Protein AF-A0A3D1KYX8-F1 (afdb_monomer_lite)

Structure (mmCIF, N/CA/C/O backbone):
data_AF-A0A3D1KYX8-F1
#
_entry.id   AF-A0A3D1KYX8-F1
#
loop_
_atom_site.group_PDB
_atom_site.id
_atom_site.type_symbol
_atom_site.label_atom_id
_atom_site.label_alt_id
_atom_site.label_comp_id
_atom_site.label_asym_id
_atom_site.label_entity_id
_atom_site.label_seq_id
_atom_site.pdbx_PDB_ins_code
_atom_site.Cartn_x
_atom_site.Cartn_y
_atom_site.Cartn_z
_atom_site.occupancy
_atom_site.B_iso_or_equiv
_atom_site.auth_seq_id
_atom_site.auth_comp_id
_atom_site.auth_asym_id
_atom_site.auth_atom_id
_atom_site.pdbx_PDB_model_num
ATOM 1 N N . ASN A 1 1 ? -5.313 18.243 15.137 1.00 70.94 1 ASN A N 1
ATOM 2 C CA . ASN A 1 1 ? -5.635 16.834 14.797 1.00 70.94 1 ASN A CA 1
ATOM 3 C C . ASN A 1 1 ? -6.999 16.820 14.111 1.00 70.94 1 ASN A C 1
ATOM 5 O O . ASN A 1 1 ? -7.822 17.662 14.429 1.00 70.94 1 ASN A O 1
ATOM 9 N N . ASN A 1 2 ? -7.231 15.943 13.132 1.00 95.88 2 ASN A N 1
ATOM 10 C CA . ASN A 1 2 ? -8.475 15.939 12.338 1.00 95.88 2 ASN A CA 1
ATOM 11 C C . ASN A 1 2 ? -9.525 14.921 12.832 1.00 95.88 2 ASN A C 1
ATOM 13 O O . ASN A 1 2 ? -10.550 14.748 12.186 1.00 95.88 2 ASN A O 1
ATOM 17 N N . GLY A 1 3 ? -9.276 14.236 13.955 1.00 97.31 3 GLY A N 1
ATOM 18 C CA . GLY A 1 3 ? -10.212 13.280 14.564 1.00 97.31 3 GLY A CA 1
ATOM 19 C C . GLY A 1 3 ? -10.345 11.933 13.841 1.00 97.31 3 GLY A C 1
ATOM 20 O O . GLY A 1 3 ? -11.061 11.062 14.327 1.00 97.31 3 GLY A O 1
ATOM 21 N N . LEU A 1 4 ? -9.654 11.734 12.715 1.00 96.94 4 LEU A N 1
ATOM 22 C CA . LEU A 1 4 ? -9.715 10.494 11.946 1.00 96.94 4 LEU A CA 1
ATOM 23 C C . LEU A 1 4 ? -8.799 9.420 12.533 1.00 96.94 4 LEU A C 1
ATOM 25 O O . LEU A 1 4 ? -7.696 9.701 13.006 1.00 96.94 4 LEU A O 1
ATOM 29 N N . GLN A 1 5 ? -9.251 8.170 12.461 1.00 96.50 5 GLN A N 1
ATOM 30 C CA . GLN A 1 5 ? -8.442 7.016 12.832 1.00 96.50 5 GLN A CA 1
ATOM 31 C C . GLN A 1 5 ? -7.605 6.552 11.640 1.00 96.50 5 GLN A C 1
ATOM 33 O O . GLN A 1 5 ? -8.114 6.410 10.530 1.00 96.50 5 GLN A O 1
ATOM 38 N N . MET A 1 6 ? -6.325 6.284 11.887 1.00 97.06 6 MET A N 1
ATOM 39 C CA . MET A 1 6 ? -5.397 5.732 10.905 1.00 97.06 6 MET A CA 1
ATOM 40 C C . MET A 1 6 ? -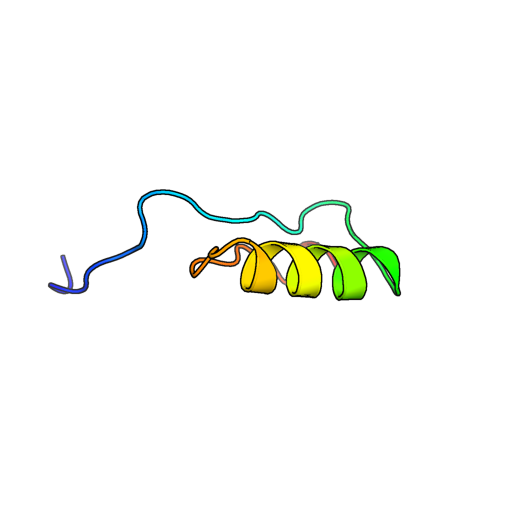4.938 4.346 11.372 1.00 97.06 6 MET A C 1
ATOM 42 O O . MET A 1 6 ? -4.661 4.176 12.566 1.00 97.06 6 MET A O 1
ATOM 46 N N . PRO A 1 7 ? -4.841 3.345 10.477 1.00 97.69 7 PRO A N 1
ATOM 47 C CA . PRO A 1 7 ? -4.251 2.063 10.833 1.00 97.69 7 PRO A CA 1
ATOM 48 C C . PRO A 1 7 ? -2.831 2.248 11.375 1.00 97.69 7 PRO A C 1
ATOM 50 O O . PRO A 1 7 ? -2.036 3.001 10.822 1.00 97.69 7 PRO A O 1
ATOM 53 N N . ARG A 1 8 ? -2.501 1.535 12.456 1.00 97.25 8 ARG A N 1
ATOM 54 C CA . ARG A 1 8 ? -1.169 1.617 13.087 1.00 97.25 8 ARG A CA 1
ATOM 55 C C . ARG A 1 8 ? -0.068 0.931 12.275 1.00 97.25 8 ARG A C 1
ATOM 57 O O . ARG A 1 8 ? 1.105 1.128 12.564 1.00 97.25 8 ARG A O 1
ATOM 64 N N . ILE A 1 9 ? -0.450 0.098 11.309 1.00 97.56 9 ILE A N 1
ATOM 65 C CA . ILE A 1 9 ? 0.450 -0.660 10.440 1.00 97.56 9 ILE A CA 1
ATOM 66 C C . ILE A 1 9 ? 0.025 -0.398 8.996 1.00 97.56 9 ILE A C 1
ATOM 68 O O . ILE A 1 9 ? -1.161 -0.502 8.672 1.00 97.56 9 ILE A O 1
ATOM 72 N N . GLY A 1 10 ? 0.999 -0.075 8.147 1.00 97.81 10 GLY A N 1
ATOM 73 C CA . GLY A 1 10 ? 0.811 0.150 6.718 1.00 97.81 10 GLY A CA 1
ATOM 74 C C . GLY A 1 10 ? 1.803 -0.631 5.868 1.00 97.81 10 GLY A C 1
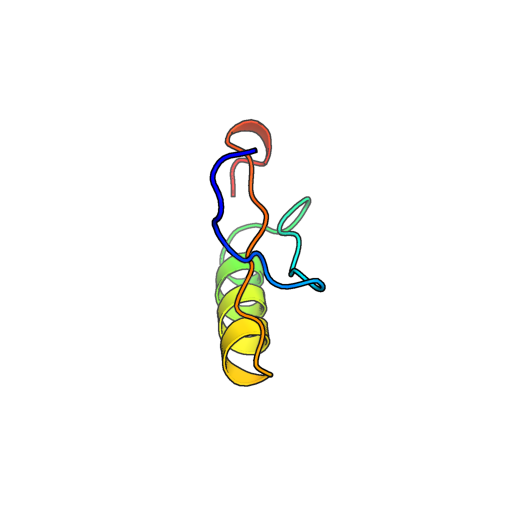ATOM 75 O O . GLY A 1 10 ? 2.807 -1.140 6.36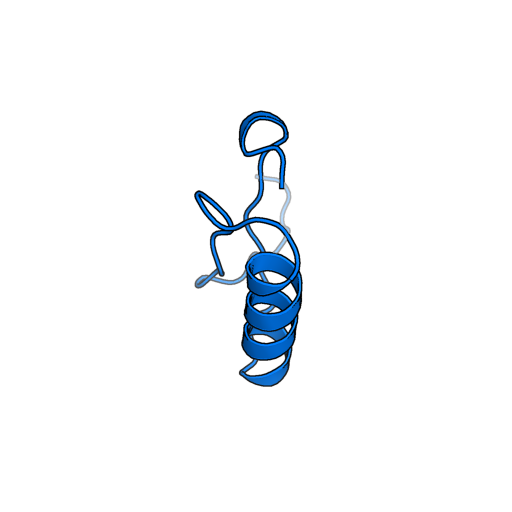6 1.00 97.81 10 GLY A O 1
ATOM 76 N N . PHE A 1 11 ? 1.484 -0.741 4.584 1.00 98.44 11 PHE A N 1
ATOM 77 C CA . PHE A 1 11 ? 2.326 -1.358 3.570 1.00 98.44 11 PHE A CA 1
ATOM 78 C C . PHE A 1 11 ? 2.962 -0.268 2.702 1.00 98.44 11 PHE A C 1
ATOM 80 O O . PHE A 1 11 ? 2.245 0.465 2.022 1.00 98.44 11 PHE A O 1
ATOM 87 N N . GLY A 1 12 ? 4.290 -0.152 2.746 1.00 98.00 12 GLY A N 1
ATOM 88 C CA . GLY A 1 12 ? 5.050 0.809 1.944 1.00 98.00 12 GLY A CA 1
ATOM 89 C C . GLY A 1 12 ? 5.357 0.281 0.548 1.00 98.00 12 GLY A C 1
ATOM 90 O O . GLY A 1 12 ? 5.696 -0.890 0.384 1.00 98.00 12 GLY A O 1
ATOM 91 N N . THR A 1 13 ? 5.256 1.155 -0.452 1.00 98.00 13 THR A N 1
ATOM 92 C CA . THR A 1 13 ? 5.456 0.799 -1.869 1.00 98.00 13 THR A CA 1
ATOM 93 C C . THR A 1 13 ? 6.796 1.253 -2.446 1.00 98.00 13 THR A C 1
ATOM 95 O O . THR A 1 13 ? 7.071 1.001 -3.618 1.00 98.00 13 THR A O 1
ATOM 98 N N . ASN A 1 14 ? 7.654 1.890 -1.642 1.00 97.31 14 ASN A N 1
ATOM 99 C CA . ASN A 1 14 ? 8.984 2.317 -2.080 1.00 97.31 14 ASN A CA 1
ATOM 100 C C . ASN A 1 14 ? 9.764 1.137 -2.697 1.00 97.31 14 ASN A C 1
ATOM 102 O O . ASN A 1 14 ? 9.699 0.028 -2.175 1.00 97.31 14 ASN A O 1
ATOM 106 N N . THR A 1 15 ? 10.482 1.397 -3.795 1.00 95.94 15 THR A N 1
ATOM 107 C CA . THR A 1 15 ? 11.246 0.446 -4.635 1.00 95.94 15 THR A CA 1
ATOM 108 C C . THR A 1 15 ? 10.448 -0.633 -5.374 1.00 95.94 15 THR A C 1
ATOM 110 O O . THR A 1 15 ? 11.014 -1.319 -6.229 1.00 95.94 15 THR A O 1
ATOM 113 N N . LEU A 1 16 ? 9.145 -0.777 -5.118 1.00 96.94 16 LEU A N 1
ATOM 114 C CA . LEU A 1 16 ? 8.294 -1.665 -5.906 1.00 96.94 16 LEU A CA 1
ATOM 115 C C . LEU A 1 16 ? 7.998 -1.030 -7.262 1.00 96.94 16 LEU A C 1
ATOM 117 O O . LEU A 1 16 ? 7.736 0.162 -7.324 1.00 96.94 16 LEU A O 1
ATOM 121 N N . GLY A 1 17 ? 7.967 -1.831 -8.326 1.00 95.38 17 GLY A N 1
ATOM 122 C CA . GLY A 1 17 ? 7.594 -1.373 -9.664 1.00 95.38 17 GLY A CA 1
ATOM 123 C C . GLY A 1 17 ? 6.906 -2.465 -10.479 1.00 95.38 17 GLY A C 1
ATOM 124 O O . GLY A 1 17 ? 7.048 -3.660 -10.189 1.00 95.38 17 GLY A O 1
ATOM 125 N N . GLY A 1 18 ? 6.135 -2.044 -11.484 1.00 96.19 18 GLY A N 1
ATOM 126 C CA . GLY A 1 18 ? 5.435 -2.929 -12.419 1.00 96.19 18 GLY A CA 1
ATOM 127 C C . GLY A 1 18 ? 4.594 -4.011 -11.729 1.00 96.19 18 GLY A C 1
ATOM 128 O O . GLY A 1 18 ? 3.990 -3.793 -10.676 1.00 96.19 18 GLY A O 1
ATOM 129 N N . ASP A 1 19 ? 4.605 -5.221 -12.288 1.00 97.88 19 ASP A N 1
ATOM 130 C CA . ASP A 1 19 ? 3.804 -6.356 -11.804 1.00 97.88 19 ASP A CA 1
ATOM 131 C C . ASP A 1 19 ? 4.131 -6.791 -10.371 1.00 97.88 19 ASP A C 1
ATOM 133 O O . ASP A 1 19 ? 3.322 -7.448 -9.706 1.00 97.88 19 ASP A O 1
ATOM 137 N N . VAL A 1 20 ? 5.332 -6.477 -9.878 1.00 97.56 20 VAL A N 1
ATOM 138 C CA . VAL A 1 20 ? 5.708 -6.763 -8.489 1.00 97.56 20 VAL A CA 1
ATOM 139 C C . VAL A 1 20 ? 4.966 -5.824 -7.546 1.00 97.56 20 VAL A C 1
ATOM 141 O O . VAL A 1 20 ? 4.464 -6.296 -6.526 1.00 97.56 20 VAL A O 1
ATOM 144 N N . CYS A 1 21 ? 4.824 -4.541 -7.897 1.00 97.94 21 CYS A N 1
ATOM 145 C CA . CYS A 1 21 ? 4.040 -3.584 -7.114 1.00 97.94 21 CYS A CA 1
ATOM 146 C C . CYS A 1 21 ? 2.575 -4.030 -7.025 1.00 97.94 21 CYS A C 1
ATOM 148 O O . CYS A 1 21 ? 2.048 -4.206 -5.925 1.00 97.94 21 CYS 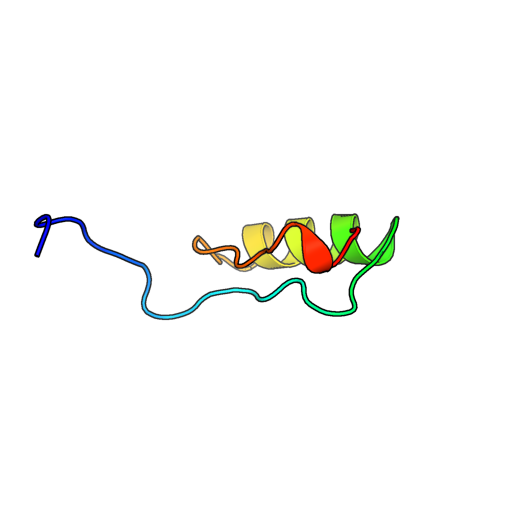A O 1
ATOM 150 N N . ILE A 1 22 ? 1.967 -4.347 -8.174 1.00 98.25 22 ILE A N 1
ATOM 151 C CA . ILE A 1 22 ? 0.565 -4.782 -8.267 1.00 98.25 22 ILE A CA 1
ATOM 152 C C . ILE A 1 22 ? 0.308 -6.005 -7.379 1.00 98.25 22 ILE A C 1
ATOM 154 O O . ILE A 1 22 ? -0.582 -5.985 -6.525 1.00 98.25 22 ILE A O 1
ATOM 158 N N . ARG A 1 23 ? 1.111 -7.067 -7.536 1.00 98.44 23 ARG A N 1
ATOM 159 C CA . ARG A 1 23 ? 0.946 -8.301 -6.750 1.00 98.44 23 ARG A CA 1
ATOM 160 C C . ARG A 1 23 ? 1.211 -8.079 -5.265 1.00 98.44 23 ARG A C 1
ATOM 162 O O . ARG A 1 23 ? 0.495 -8.633 -4.438 1.00 98.44 23 ARG A O 1
ATOM 169 N N . SER A 1 24 ? 2.204 -7.263 -4.918 1.00 98.19 24 SER A N 1
ATOM 170 C CA . SER A 1 24 ? 2.536 -6.980 -3.518 1.00 98.19 24 SER A CA 1
ATOM 171 C C . SER A 1 24 ? 1.411 -6.228 -2.808 1.00 98.19 24 SER A C 1
ATOM 173 O O . SER A 1 24 ? 1.020 -6.620 -1.710 1.00 98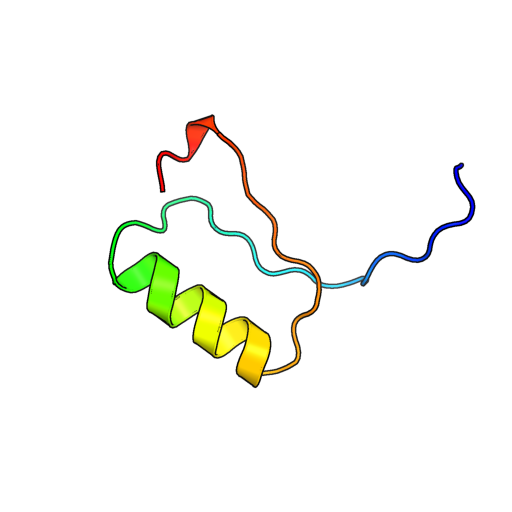.19 24 SER A O 1
ATOM 175 N N . VAL A 1 25 ? 0.826 -5.215 -3.456 1.00 98.38 25 VAL A N 1
ATOM 176 C CA . VAL A 1 25 ? -0.319 -4.475 -2.907 1.00 98.38 25 VAL A CA 1
ATOM 177 C C . VAL A 1 25 ? -1.557 -5.372 -2.808 1.00 98.38 25 VAL A C 1
ATOM 179 O O . VAL A 1 25 ? -2.215 -5.387 -1.767 1.00 98.38 25 VAL A O 1
ATOM 182 N N . ALA A 1 26 ? -1.846 -6.183 -3.832 1.00 98.56 26 ALA A N 1
ATOM 183 C CA . ALA A 1 26 ? -2.958 -7.138 -3.795 1.00 98.56 26 ALA A CA 1
ATOM 184 C C . ALA A 1 26 ? -2.814 -8.156 -2.645 1.00 98.56 26 ALA A C 1
ATOM 186 O O . ALA A 1 26 ? -3.779 -8.440 -1.925 1.00 98.56 26 ALA A O 1
ATOM 187 N N . ASN A 1 27 ? -1.595 -8.653 -2.422 1.00 98.56 27 ASN A N 1
ATOM 188 C CA . ASN A 1 27 ? -1.288 -9.561 -1.320 1.00 98.56 27 ASN A CA 1
ATOM 189 C C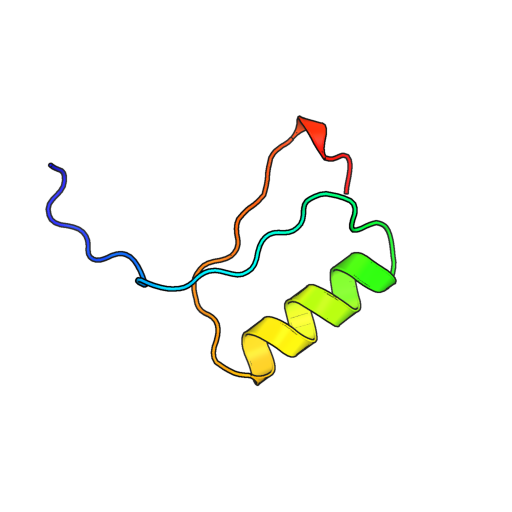 . ASN A 1 27 ? -1.424 -8.867 0.040 1.00 98.56 27 ASN A C 1
ATOM 191 O O . ASN A 1 27 ? -2.014 -9.442 0.951 1.00 98.56 27 ASN A O 1
ATOM 195 N N . ALA A 1 28 ? -0.946 -7.625 0.179 1.00 98.50 28 ALA A N 1
ATOM 196 C CA . ALA A 1 28 ? -1.091 -6.851 1.410 1.00 98.50 28 ALA A CA 1
ATOM 197 C C . ALA A 1 28 ? -2.573 -6.650 1.772 1.00 98.50 28 ALA A C 1
ATOM 199 O O . ALA A 1 28 ? -2.978 -6.886 2.912 1.00 98.50 28 ALA A O 1
ATOM 200 N N . ILE A 1 29 ? -3.412 -6.294 0.796 1.00 98.56 29 ILE A N 1
ATOM 201 C CA . ILE A 1 29 ? -4.859 -6.141 1.006 1.00 98.56 29 ILE A CA 1
ATOM 202 C C . ILE A 1 29 ? -5.491 -7.468 1.447 1.00 98.56 29 ILE A C 1
ATOM 204 O O . ILE A 1 29 ? -6.271 -7.478 2.408 1.00 98.56 29 ILE A O 1
ATOM 208 N N . SER A 1 30 ? -5.120 -8.570 0.787 1.00 98.62 30 SER A N 1
ATOM 209 C CA . SER A 1 30 ? -5.594 -9.927 1.101 1.00 98.62 30 SER A CA 1
ATOM 210 C C . SER A 1 30 ? -5.160 -10.392 2.495 1.00 98.62 30 SER A C 1
ATOM 212 O O . SER A 1 30 ? -5.920 -11.063 3.185 1.00 98.62 30 SER A O 1
ATOM 214 N N . ALA A 1 31 ? -3.976 -9.973 2.947 1.00 98.25 31 ALA A N 1
ATOM 215 C CA . ALA A 1 31 ? -3.454 -10.235 4.287 1.00 98.25 31 ALA A CA 1
ATOM 216 C C . ALA A 1 31 ? -4.051 -9.321 5.378 1.00 98.25 31 ALA A C 1
ATOM 218 O O . ALA A 1 31 ? -3.761 -9.508 6.558 1.00 98.25 31 ALA A O 1
ATOM 219 N N . GLY A 1 32 ? -4.882 -8.338 5.009 1.00 98.25 32 GLY A N 1
ATOM 220 C CA . GLY A 1 32 ? -5.606 -7.481 5.954 1.00 98.25 32 GLY A CA 1
ATOM 221 C C . GLY A 1 32 ? -5.066 -6.057 6.110 1.00 98.25 32 GLY A C 1
ATOM 222 O O . GLY A 1 32 ? -5.611 -5.298 6.911 1.00 98.25 32 GLY A O 1
ATOM 223 N N . TYR A 1 33 ? -4.057 -5.642 5.337 1.00 98.25 33 TYR A N 1
ATOM 224 C CA . TYR A 1 33 ? -3.576 -4.258 5.371 1.00 98.25 33 TYR A CA 1
ATOM 225 C C . TYR A 1 33 ? -4.649 -3.290 4.861 1.00 98.25 33 TYR A C 1
ATOM 227 O O . TYR A 1 33 ? -5.357 -3.567 3.888 1.00 98.25 33 TYR A O 1
ATOM 235 N N . ARG A 1 34 ? -4.774 -2.140 5.529 1.00 98.19 34 ARG A N 1
ATOM 236 C CA . ARG A 1 34 ? -5.734 -1.071 5.182 1.00 98.19 34 ARG A CA 1
ATOM 237 C C . ARG A 1 34 ? -5.103 0.316 5.078 1.00 98.19 34 ARG A C 1
ATOM 239 O O . ARG A 1 34 ? -5.805 1.285 4.822 1.00 98.19 34 ARG A O 1
ATOM 246 N N . LEU A 1 35 ? -3.788 0.399 5.249 1.00 98.50 35 LEU A N 1
ATOM 247 C CA . LEU A 1 35 ? -2.993 1.593 4.998 1.00 98.50 35 LEU A CA 1
ATOM 248 C C . LEU A 1 35 ? -1.936 1.235 3.955 1.00 98.50 35 LEU A C 1
ATOM 250 O O . LEU A 1 35 ? -1.133 0.333 4.193 1.00 98.50 35 LEU A O 1
ATOM 254 N N . ILE A 1 36 ? -1.967 1.917 2.812 1.00 98.31 36 ILE A N 1
ATOM 255 C CA . ILE A 1 36 ? -0.988 1.773 1.731 1.00 98.31 36 ILE A CA 1
ATOM 256 C C . ILE A 1 36 ? -0.249 3.101 1.612 1.00 98.31 36 ILE A C 1
ATOM 258 O O . ILE A 1 36 ? -0.878 4.143 1.437 1.00 98.31 36 ILE A O 1
ATOM 262 N N . ASP A 1 37 ? 1.069 3.050 1.749 1.00 98.31 37 ASP A N 1
ATOM 263 C CA . ASP A 1 37 ? 1.952 4.208 1.702 1.00 98.31 37 ASP A CA 1
ATOM 264 C C . ASP A 1 37 ? 2.643 4.287 0.332 1.00 98.31 37 ASP A C 1
ATOM 266 O O . ASP A 1 37 ? 3.249 3.321 -0.149 1.00 98.31 37 ASP A O 1
ATOM 270 N N . THR A 1 38 ? 2.489 5.434 -0.327 1.00 97.69 38 THR A N 1
ATOM 271 C CA . THR A 1 38 ? 3.006 5.717 -1.670 1.00 97.69 38 THR A CA 1
ATOM 272 C C . THR A 1 38 ? 3.421 7.181 -1.784 1.00 97.69 38 THR A C 1
ATOM 274 O O . THR A 1 38 ? 3.006 8.028 -0.992 1.00 97.69 38 THR A O 1
ATOM 277 N N . ALA A 1 39 ? 4.231 7.486 -2.792 1.00 98.00 39 ALA A N 1
ATOM 278 C CA . ALA A 1 39 ? 4.638 8.833 -3.139 1.00 98.00 39 ALA A CA 1
ATOM 279 C C . ALA A 1 39 ? 4.857 8.933 -4.648 1.00 98.00 39 ALA A C 1
ATOM 281 O O . ALA A 1 39 ? 5.369 8.009 -5.274 1.00 98.00 39 ALA A O 1
ATOM 282 N N . HIS A 1 40 ? 4.559 10.100 -5.221 1.00 97.31 40 HIS A N 1
ATOM 283 C CA . HIS A 1 40 ? 4.743 10.355 -6.653 1.00 97.31 40 HIS A CA 1
ATOM 284 C C . HIS A 1 40 ? 6.172 10.051 -7.144 1.00 97.31 40 HIS A C 1
ATOM 286 O O . HIS A 1 40 ? 6.355 9.522 -8.235 1.00 97.31 40 HIS A O 1
ATOM 292 N N . VAL A 1 41 ? 7.186 10.335 -6.317 1.00 97.62 41 VAL A N 1
ATOM 293 C CA . VAL A 1 41 ? 8.604 10.106 -6.648 1.00 97.62 41 VAL A CA 1
ATOM 294 C C . VAL A 1 41 ? 8.972 8.624 -6.788 1.00 97.62 41 VAL A C 1
ATOM 296 O O . VAL A 1 41 ? 9.998 8.316 -7.385 1.00 97.62 41 VAL A O 1
ATOM 299 N N . TYR A 1 42 ? 8.159 7.699 -6.262 1.00 96.62 42 TYR A N 1
ATOM 300 C CA . TYR A 1 42 ? 8.430 6.263 -6.378 1.00 96.62 42 TYR A CA 1
ATOM 301 C C . TYR A 1 42 ? 8.249 5.756 -7.811 1.00 96.62 42 TYR A C 1
ATOM 303 O O . TYR A 1 42 ? 8.818 4.721 -8.146 1.00 96.62 42 TYR A O 1
ATOM 311 N N . GLY A 1 43 ? 7.526 6.503 -8.659 1.00 95.00 43 GLY A N 1
ATOM 312 C CA . GLY A 1 43 ? 7.409 6.218 -10.091 1.00 95.00 43 GLY A CA 1
ATOM 313 C C . GLY A 1 43 ? 6.852 4.827 -10.387 1.00 95.00 43 GLY A C 1
ATOM 314 O O . GLY A 1 43 ? 7.240 4.215 -11.383 1.00 95.00 43 GLY A O 1
ATOM 315 N N . ASN A 1 44 ? 6.012 4.319 -9.488 1.00 90.69 44 ASN A N 1
ATOM 316 C CA . ASN A 1 44 ? 5.506 2.958 -9.484 1.00 90.69 44 ASN A CA 1
ATOM 317 C C . ASN A 1 44 ? 4.023 2.852 -9.821 1.00 90.69 44 ASN A C 1
ATOM 319 O O . ASN A 1 44 ? 3.298 3.865 -9.715 1.00 90.69 44 ASN A O 1
#

Foldseek 3Di:
DPPDDDDPDEAEQAPPDDPRSVVSVVVCVVVPHDHYHDDPVSVD

Secondary structure (DSSP, 8-state):
-------S--EE-TT--HHHHHHHHHHHHHTT---EE--GGG--

pLDDT: mean 96.85, std 4.18, range [70.94, 98.62]

Radius of gyration: 11.81 Å; chains: 1; bounding box: 22×27×27 Å

Sequence (44 aa):
NNGLQMPRIGFGTNTLGGDVCIRSVANAISAGYRLIDTAHVYGN